Protein AF-A0AAP2XWW6-F1 (afdb_monomer)

Organism: Clostridium innocuum (NCBI:txid1522)

Foldseek 3Di:
DAAEAAQEQDLVRLVVCLPPPHQYAHPLCVLLCCCPPVVDDLVRVVVVLVVVVVVVPPDQWDWAAEQVRPDTDTGGSVVSSVCSNVVQWDQDSSNGIYGD

Sequence (100 aa):
MELYIFCSDDRKARSVMSNQSIDCVSALASFYLAKNYLHMSKEYAQVFFDSWMALHRNQKCFQIYSESGYQLERVPGQDIFDMLYENKLDLQKDGFFKRK

Radius of gyration: 13.01 Å; Cα contacts (8 Å, |Δi|>4): 131; chains: 1; bounding box: 34×30×27 Å

pLDDT: mean 86.87, std 9.09, range [54.84, 97.25]

Structure (mmCIF, N/CA/C/O backbone):
data_AF-A0AAP2XWW6-F1
#
_entry.id   AF-A0AAP2XWW6-F1
#
loop_
_atom_site.group_PDB
_atom_site.id
_atom_site.type_symbol
_atom_site.label_atom_id
_atom_site.label_alt_id
_atom_site.label_comp_id
_atom_site.label_asym_id
_atom_site.label_entity_id
_atom_site.label_seq_id
_atom_site.pdbx_PDB_ins_code
_atom_site.Cartn_x
_atom_site.Cartn_y
_atom_site.Cartn_z
_atom_site.occupancy
_atom_site.B_iso_or_equiv
_atom_site.auth_seq_id
_atom_site.auth_comp_id
_atom_site.auth_asym_id
_atom_site.auth_at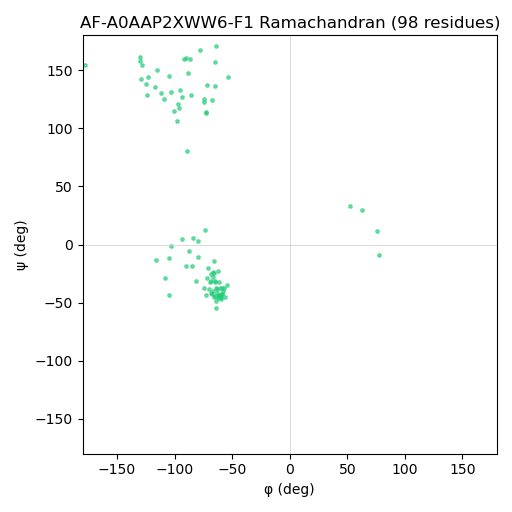om_id
_atom_site.pdbx_PDB_model_num
ATOM 1 N N . MET A 1 1 ? -8.586 -17.446 10.030 1.00 54.84 1 MET A N 1
ATOM 2 C CA . MET A 1 1 ? -7.707 -17.476 8.846 1.00 54.84 1 MET A CA 1
ATOM 3 C C . MET A 1 1 ? -8.348 -16.567 7.821 1.00 54.84 1 MET A C 1
ATOM 5 O O . MET A 1 1 ? -9.441 -16.884 7.373 1.00 54.84 1 MET A O 1
ATOM 9 N N . GLU A 1 2 ? -7.746 -15.413 7.557 1.00 69.81 2 GLU A N 1
ATOM 10 C CA . GLU A 1 2 ? -8.216 -14.489 6.518 1.00 69.81 2 GLU A CA 1
ATOM 11 C C . GLU A 1 2 ? -7.597 -14.924 5.183 1.00 69.81 2 GLU A C 1
ATOM 13 O O . GLU A 1 2 ? -6.397 -15.196 5.115 1.00 69.81 2 GLU A O 1
ATOM 18 N N . LEU A 1 3 ? -8.425 -15.085 4.148 1.00 73.06 3 LEU A N 1
ATOM 19 C CA . LEU A 1 3 ? -7.988 -15.450 2.801 1.00 73.06 3 LEU A CA 1
ATOM 20 C C . LEU A 1 3 ? -7.945 -14.182 1.950 1.00 73.06 3 LEU A C 1
ATOM 22 O O . LEU A 1 3 ? -8.991 -13.609 1.655 1.00 73.06 3 LEU A O 1
ATOM 26 N N . TYR A 1 4 ? -6.745 -13.797 1.522 1.00 77.69 4 TYR A N 1
ATOM 27 C CA . TYR A 1 4 ? -6.538 -12.691 0.592 1.00 77.69 4 TYR A CA 1
ATOM 28 C C . TYR A 1 4 ? -6.247 -13.226 -0.803 1.00 77.69 4 TYR A C 1
ATOM 30 O O . TYR A 1 4 ? -5.379 -14.085 -0.975 1.00 77.69 4 TYR A O 1
ATOM 38 N N . ILE A 1 5 ? -6.944 -12.699 -1.808 1.00 77.62 5 ILE A N 1
ATOM 39 C CA . ILE A 1 5 ? -6.684 -13.027 -3.211 1.00 77.62 5 ILE A CA 1
ATOM 40 C C . ILE A 1 5 ? -6.065 -11.814 -3.891 1.00 77.62 5 ILE A C 1
ATOM 42 O O . ILE A 1 5 ? -6.634 -10.723 -3.898 1.00 77.62 5 ILE A O 1
ATOM 46 N N . PHE A 1 6 ? -4.901 -12.009 -4.504 1.00 79.75 6 PHE A N 1
ATOM 47 C CA . PHE A 1 6 ? -4.387 -11.042 -5.461 1.00 79.75 6 PHE A CA 1
ATOM 48 C C . PHE A 1 6 ? -5.217 -11.134 -6.745 1.00 79.75 6 PHE A C 1
ATOM 50 O O . PHE A 1 6 ? -5.179 -12.160 -7.423 1.00 79.75 6 PHE A O 1
ATOM 57 N N . CYS A 1 7 ? -5.977 -10.087 -7.076 1.00 76.19 7 CYS A N 1
ATOM 58 C CA . CYS A 1 7 ? -6.834 -10.118 -8.269 1.00 76.19 7 CYS A CA 1
ATOM 59 C C . CYS A 1 7 ? -6.276 -9.293 -9.429 1.00 76.19 7 CYS A C 1
ATOM 61 O O . CYS A 1 7 ? -6.369 -9.709 -10.579 1.00 76.19 7 CYS A O 1
ATOM 63 N N . SER A 1 8 ? -5.768 -8.091 -9.152 1.00 76.19 8 SER A N 1
ATOM 64 C CA . SER A 1 8 ? -5.213 -7.176 -10.154 1.00 76.19 8 SER A CA 1
ATOM 65 C C . SER A 1 8 ? -4.681 -5.920 -9.474 1.00 76.19 8 SER A C 1
ATOM 67 O O . SER A 1 8 ? -5.217 -5.515 -8.443 1.00 76.19 8 SER A O 1
ATOM 69 N N . ASP A 1 9 ? -3.719 -5.233 -10.092 1.00 74.81 9 ASP A N 1
ATOM 70 C CA . ASP A 1 9 ? -3.371 -3.851 -9.738 1.00 74.81 9 ASP A CA 1
ATOM 71 C C . ASP A 1 9 ? -4.339 -2.811 -10.336 1.00 74.81 9 ASP A C 1
ATOM 73 O O . ASP A 1 9 ? -4.388 -1.672 -9.859 1.00 74.81 9 ASP A O 1
ATOM 77 N N . ASP A 1 10 ? -5.223 -3.211 -11.254 1.00 77.38 10 ASP A N 1
ATOM 78 C CA . ASP A 1 10 ? -6.290 -2.358 -11.780 1.00 77.38 10 ASP A CA 1
ATOM 79 C C . ASP A 1 10 ? -7.433 -2.162 -10.765 1.00 77.38 10 ASP A C 1
ATOM 81 O O . ASP A 1 10 ? -8.043 -3.112 -10.265 1.00 77.38 10 ASP A O 1
ATOM 85 N N . ARG A 1 11 ? -7.754 -0.894 -10.476 1.00 73.75 11 ARG A N 1
ATOM 86 C CA . ARG A 1 11 ? -8.814 -0.516 -9.529 1.00 73.75 11 ARG A CA 1
ATOM 87 C C . ARG A 1 11 ? -10.189 -1.005 -9.951 1.00 73.75 11 ARG A C 1
ATOM 89 O O . ARG A 1 11 ? -10.939 -1.463 -9.098 1.00 73.75 11 ARG A O 1
ATOM 96 N N . LYS A 1 12 ? -10.546 -0.853 -11.228 1.00 77.06 12 LYS A N 1
ATOM 97 C CA . LYS A 1 12 ? -11.880 -1.212 -11.721 1.00 77.06 12 LYS A CA 1
ATOM 98 C C . LYS A 1 12 ? -12.075 -2.720 -11.634 1.00 77.06 12 LYS A C 1
ATOM 100 O O . LYS A 1 12 ? -13.133 -3.164 -11.197 1.00 77.06 12 LYS A O 1
ATOM 105 N N . ALA A 1 13 ? -11.036 -3.488 -11.963 1.00 75.19 13 ALA A N 1
ATOM 106 C CA . ALA A 1 13 ? -11.035 -4.936 -11.797 1.00 75.19 13 ALA A CA 1
ATOM 107 C C . ALA A 1 13 ? -11.253 -5.333 -10.326 1.00 75.19 13 ALA A C 1
ATOM 109 O O . ALA A 1 13 ? -12.099 -6.179 -10.040 1.00 75.19 13 ALA A O 1
ATOM 110 N N . ARG A 1 14 ? -10.568 -4.674 -9.378 1.00 79.38 14 ARG A N 1
ATOM 111 C CA . ARG A 1 14 ? -10.757 -4.941 -7.940 1.00 79.38 14 ARG A CA 1
ATOM 112 C C . ARG A 1 14 ? -12.103 -4.469 -7.391 1.00 79.38 14 ARG A C 1
ATOM 114 O O . ARG A 1 14 ? -12.699 -5.179 -6.591 1.00 79.38 14 ARG A O 1
ATOM 121 N N . SER A 1 15 ? -12.624 -3.323 -7.831 1.00 73.38 15 SER A N 1
ATOM 122 C CA . SER A 1 15 ? -13.900 -2.788 -7.326 1.00 73.38 15 SER A CA 1
ATOM 123 C C . SER A 1 15 ? -15.106 -3.659 -7.676 1.00 73.38 15 SER A C 1
ATOM 125 O O . SER A 1 15 ? -16.114 -3.627 -6.983 1.00 73.38 15 SER A O 1
ATOM 127 N N . VAL A 1 16 ? -15.020 -4.461 -8.742 1.00 73.81 16 VAL A N 1
ATOM 128 C CA . VAL A 1 16 ? -16.056 -5.463 -9.045 1.00 73.81 16 VAL A CA 1
ATOM 129 C C . VAL A 1 16 ? -16.039 -6.590 -8.004 1.00 73.81 16 VAL A C 1
ATOM 131 O O . VAL A 1 16 ? -17.088 -7.127 -7.649 1.00 73.81 16 VAL A O 1
ATOM 134 N N . MET A 1 17 ? -14.857 -6.911 -7.474 1.00 71.94 17 MET A N 1
ATOM 135 C CA . MET A 1 17 ? -14.654 -7.967 -6.484 1.00 71.94 17 MET A CA 1
ATOM 136 C C . MET A 1 17 ? -14.898 -7.511 -5.042 1.00 71.94 17 MET A C 1
ATOM 138 O O . MET A 1 17 ? -15.159 -8.359 -4.200 1.00 71.94 17 MET A O 1
ATOM 142 N N . SER A 1 18 ? -14.890 -6.207 -4.738 1.00 67.25 18 SER A N 1
ATOM 143 C CA . SER A 1 18 ? -15.075 -5.702 -3.363 1.00 67.25 18 SER A CA 1
ATOM 144 C C . SER A 1 18 ? -16.461 -5.976 -2.762 1.00 67.25 18 SER A C 1
ATOM 146 O O . SER A 1 18 ? -16.645 -5.829 -1.559 1.00 67.25 18 SER A O 1
ATOM 148 N N . ASN A 1 19 ? -17.442 -6.360 -3.587 1.00 68.69 19 ASN A N 1
ATOM 149 C CA . ASN A 1 19 ? -18.767 -6.800 -3.133 1.00 68.69 19 ASN A CA 1
ATOM 150 C C . ASN A 1 19 ? -18.833 -8.307 -2.827 1.00 68.69 19 ASN A C 1
ATOM 152 O O . ASN A 1 19 ? -19.871 -8.794 -2.383 1.00 68.69 19 ASN A O 1
ATOM 156 N N . GLN A 1 20 ? -17.763 -9.055 -3.104 1.00 71.38 20 GLN A N 1
ATOM 157 C CA . GLN A 1 20 ? -17.671 -10.481 -2.806 1.00 71.38 20 GLN A CA 1
ATOM 158 C C . GLN A 1 20 ? -17.172 -10.690 -1.373 1.00 71.38 20 GLN A C 1
ATOM 160 O O . GLN A 1 20 ? -16.542 -9.818 -0.782 1.00 71.38 20 GLN A O 1
ATOM 165 N N . SER A 1 21 ? -17.419 -11.870 -0.806 1.00 72.19 21 SER A N 1
ATOM 166 C CA . SER A 1 21 ? -17.019 -12.216 0.568 1.00 72.19 21 SER A CA 1
ATOM 167 C C . SER A 1 21 ? -15.515 -12.475 0.746 1.00 72.19 21 SER A C 1
ATOM 169 O O . SER A 1 21 ? -15.120 -13.062 1.751 1.00 72.19 21 SER A O 1
ATOM 171 N N . ILE A 1 22 ? -14.689 -12.135 -0.245 1.00 72.88 22 ILE A N 1
ATOM 172 C CA . ILE A 1 22 ? -13.252 -12.414 -0.266 1.00 72.88 22 ILE A CA 1
ATOM 173 C C . ILE A 1 22 ? -12.508 -11.097 -0.453 1.00 72.88 22 ILE A C 1
ATOM 175 O O . ILE A 1 22 ? -12.775 -10.364 -1.407 1.00 72.88 22 ILE A O 1
ATOM 179 N N . ASP A 1 23 ? -11.538 -10.839 0.421 1.00 75.31 23 ASP A N 1
ATOM 180 C CA . ASP A 1 23 ? -10.727 -9.631 0.356 1.00 75.31 23 ASP A CA 1
ATOM 181 C C . ASP A 1 23 ? -9.746 -9.703 -0.819 1.00 75.31 23 ASP A C 1
ATOM 183 O O . ASP A 1 23 ? -8.824 -10.526 -0.880 1.00 75.31 23 ASP A O 1
ATOM 187 N N . CYS A 1 24 ? -9.971 -8.816 -1.782 1.00 78.50 24 CYS A N 1
ATOM 188 C CA . CYS A 1 24 ? -9.195 -8.713 -3.004 1.00 78.50 24 CYS A CA 1
ATOM 189 C C . CYS A 1 24 ? -8.128 -7.618 -2.868 1.00 78.50 24 CYS A C 1
ATOM 191 O O . CYS A 1 24 ? -8.448 -6.448 -2.650 1.00 78.50 24 CYS A O 1
ATOM 193 N N . VAL A 1 25 ? -6.853 -7.977 -3.023 1.00 81.62 25 VAL A N 1
ATOM 194 C CA . VAL A 1 25 ? -5.718 -7.081 -2.748 1.00 81.62 25 VAL A CA 1
ATOM 195 C C . VAL A 1 25 ? -4.912 -6.742 -4.002 1.00 81.62 25 VAL A C 1
ATOM 197 O O . VAL A 1 25 ? -4.841 -7.518 -4.957 1.00 81.62 25 VAL A O 1
ATOM 200 N N . SER A 1 26 ? -4.313 -5.550 -3.998 1.00 86.12 26 SER A N 1
ATOM 201 C CA . SER A 1 26 ? -3.293 -5.136 -4.970 1.00 86.12 26 SER A CA 1
ATOM 202 C C . SER A 1 26 ? -1.926 -5.743 -4.633 1.00 86.12 26 SER A C 1
ATOM 204 O O . SER A 1 26 ? -1.707 -6.241 -3.526 1.00 86.12 26 SER A O 1
ATOM 206 N N . ALA A 1 27 ? -0.968 -5.661 -5.558 1.00 86.94 27 ALA A N 1
ATOM 207 C CA . ALA A 1 27 ? 0.403 -6.098 -5.317 1.00 86.94 27 ALA A CA 1
ATOM 208 C C . ALA A 1 27 ? 1.034 -5.240 -4.218 1.00 86.94 27 ALA A C 1
ATOM 210 O O . ALA A 1 27 ? 1.706 -5.759 -3.333 1.00 86.94 27 ALA A O 1
ATOM 211 N N . LEU A 1 28 ? 0.729 -3.941 -4.197 1.00 88.44 28 LEU A N 1
ATOM 212 C CA . LEU A 1 28 ? 1.186 -3.036 -3.145 1.00 88.44 28 LEU A CA 1
ATOM 213 C C . LEU A 1 28 ? 0.619 -3.426 -1.767 1.00 88.44 28 LEU A C 1
ATOM 215 O O . LEU A 1 28 ? 1.331 -3.397 -0.766 1.00 88.44 28 LEU A O 1
ATOM 219 N N . ALA A 1 29 ? -0.642 -3.864 -1.714 1.00 89.38 29 ALA A N 1
ATOM 220 C CA . ALA A 1 29 ? -1.266 -4.371 -0.494 1.00 89.38 29 ALA A CA 1
ATOM 221 C C . ALA A 1 29 ? -0.647 -5.688 0.010 1.00 89.38 29 ALA A C 1
ATOM 223 O O . ALA A 1 29 ? -0.675 -5.941 1.213 1.00 89.38 29 ALA A O 1
ATOM 224 N N . SER A 1 30 ? -0.003 -6.487 -0.849 1.00 89.94 30 SER A N 1
ATOM 225 C CA . SER A 1 30 ? 0.719 -7.686 -0.396 1.00 89.94 30 SER A CA 1
ATOM 226 C C . SER A 1 30 ? 1.862 -7.360 0.576 1.00 89.94 30 SER A C 1
ATOM 228 O O . SER A 1 30 ? 2.075 -8.107 1.529 1.00 89.94 30 SER A O 1
ATOM 230 N N . PHE A 1 31 ? 2.521 -6.203 0.433 1.00 92.62 31 PHE A N 1
ATOM 231 C CA . PHE A 1 31 ? 3.551 -5.751 1.376 1.00 92.62 31 PHE A CA 1
ATOM 232 C C . PHE A 1 31 ? 2.964 -5.384 2.743 1.00 92.62 31 PHE A C 1
ATOM 234 O O . PHE A 1 31 ? 3.600 -5.601 3.773 1.00 92.62 31 PHE A O 1
ATOM 241 N N . TYR A 1 32 ? 1.719 -4.898 2.779 1.00 92.25 32 TYR A N 1
ATOM 242 C CA . TYR A 1 32 ? 1.012 -4.632 4.033 1.00 92.25 32 TYR A CA 1
ATOM 243 C C . TYR A 1 32 ? 0.695 -5.945 4.740 1.00 92.25 32 TYR A C 1
ATOM 245 O O . TYR A 1 32 ? 0.894 -6.060 5.950 1.00 92.25 32 TYR A O 1
ATOM 253 N N . LEU A 1 33 ? 0.259 -6.956 3.986 1.00 90.31 33 LEU A N 1
ATOM 254 C CA . LEU A 1 33 ? 0.001 -8.282 4.535 1.00 90.31 33 LEU A CA 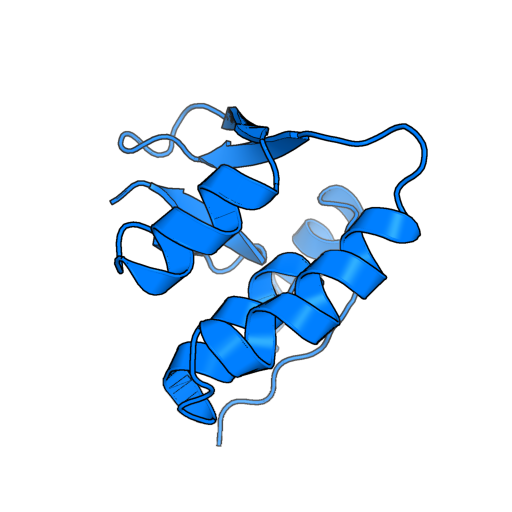1
ATOM 255 C C . LEU A 1 33 ? 1.293 -8.944 5.034 1.00 90.31 33 LEU A C 1
ATOM 257 O O . LEU A 1 33 ? 1.334 -9.454 6.152 1.00 90.31 33 LEU A O 1
ATOM 261 N N . ALA A 1 34 ? 2.372 -8.871 4.251 1.00 91.69 34 ALA A N 1
ATOM 262 C CA . ALA A 1 34 ? 3.679 -9.397 4.634 1.00 91.69 34 ALA A CA 1
ATOM 263 C C . ALA A 1 34 ? 4.200 -8.750 5.926 1.00 91.69 34 ALA A C 1
ATOM 265 O O . ALA A 1 34 ? 4.678 -9.448 6.821 1.00 91.69 34 ALA A O 1
ATOM 266 N N . LYS A 1 35 ? 4.047 -7.431 6.075 1.00 94.31 35 LYS A N 1
ATOM 267 C CA . LYS A 1 35 ? 4.396 -6.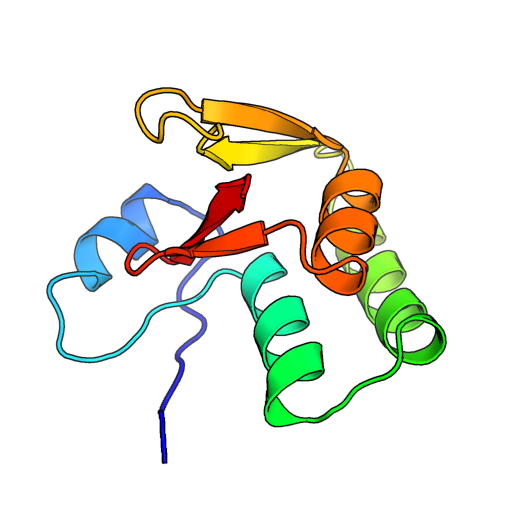734 7.314 1.00 94.31 35 LYS A CA 1
ATOM 268 C C . LYS A 1 35 ? 3.533 -7.190 8.497 1.00 94.31 35 LYS A C 1
ATOM 270 O O . LYS A 1 35 ? 4.076 -7.542 9.539 1.00 94.31 35 LYS A O 1
ATOM 275 N N . ASN A 1 36 ? 2.207 -7.132 8.375 1.00 91.31 36 ASN A N 1
ATOM 276 C CA . ASN A 1 36 ? 1.317 -7.269 9.535 1.00 91.31 36 ASN A CA 1
ATOM 277 C C . ASN A 1 36 ? 1.070 -8.722 9.954 1.00 91.31 36 ASN A C 1
ATOM 279 O O . ASN A 1 36 ? 0.900 -8.979 11.142 1.00 91.31 36 ASN A O 1
ATOM 283 N N . TYR A 1 37 ? 1.078 -9.661 9.005 1.00 89.62 37 TYR A N 1
ATOM 284 C CA . TYR A 1 37 ? 0.743 -11.066 9.263 1.00 89.62 37 TYR A CA 1
ATOM 285 C C . TYR A 1 37 ? 1.950 -12.000 9.199 1.00 89.62 37 TYR A C 1
ATOM 287 O O . TYR A 1 37 ? 1.952 -13.030 9.867 1.00 89.62 37 TYR A O 1
ATOM 295 N N . LEU A 1 38 ? 2.970 -11.663 8.403 1.00 90.56 38 LEU A N 1
ATOM 296 C CA . LEU A 1 38 ? 4.207 -12.451 8.317 1.00 90.56 38 LEU A CA 1
ATOM 297 C C . LEU A 1 38 ? 5.365 -11.812 9.092 1.00 90.56 38 LEU A C 1
ATOM 299 O O . LEU A 1 38 ? 6.454 -12.377 9.123 1.00 90.56 38 LEU A O 1
ATOM 303 N N . HIS A 1 39 ? 5.142 -10.642 9.704 1.00 93.38 39 HIS A N 1
ATOM 304 C CA . HIS A 1 39 ? 6.147 -9.882 10.454 1.00 93.38 39 HIS A CA 1
ATOM 305 C C . HIS A 1 39 ? 7.435 -9.631 9.657 1.00 93.38 39 HIS A C 1
ATOM 307 O O . HIS A 1 39 ? 8.535 -9.587 10.208 1.00 93.38 39 HIS A O 1
ATOM 313 N N . MET A 1 40 ? 7.296 -9.467 8.338 1.00 96.62 40 MET A N 1
ATOM 314 C CA . MET A 1 40 ? 8.421 -9.253 7.439 1.00 96.62 40 MET A CA 1
ATOM 315 C C . MET A 1 40 ? 9.075 -7.895 7.712 1.00 96.62 40 MET A C 1
ATOM 317 O O . MET A 1 40 ? 8.400 -6.863 7.646 1.00 96.62 40 MET A O 1
ATOM 321 N N . SER A 1 41 ? 10.384 -7.885 7.983 1.00 97.12 41 SER A N 1
ATOM 322 C CA . SER A 1 41 ? 11.124 -6.643 8.230 1.00 97.12 41 SER A CA 1
ATOM 323 C C . SER A 1 41 ? 11.175 -5.753 6.989 1.00 97.12 41 SER A C 1
ATOM 325 O O . SER A 1 41 ? 11.041 -6.227 5.856 1.00 97.12 41 SER A O 1
ATOM 327 N N . LYS A 1 42 ? 11.388 -4.451 7.206 1.00 96.94 42 LYS A N 1
ATOM 328 C CA . LYS A 1 42 ? 11.477 -3.467 6.123 1.00 96.94 42 LYS A CA 1
ATOM 329 C C . LYS A 1 42 ? 12.624 -3.802 5.176 1.00 96.94 42 LYS A C 1
ATOM 331 O O . LYS A 1 42 ? 12.443 -3.798 3.964 1.00 96.94 42 LYS A O 1
ATOM 336 N N . GLU A 1 43 ? 13.780 -4.141 5.736 1.00 97.06 43 GLU A N 1
ATOM 337 C CA . GLU A 1 43 ? 15.014 -4.414 4.999 1.00 97.06 43 GLU A CA 1
ATOM 338 C C . GLU A 1 43 ? 14.850 -5.631 4.089 1.00 97.06 43 GLU A C 1
ATOM 340 O O . GLU A 1 43 ? 15.280 -5.610 2.938 1.00 97.06 43 GLU A O 1
ATOM 345 N N . TYR A 1 44 ? 14.186 -6.679 4.583 1.00 97.00 44 TYR A N 1
ATOM 346 C CA . TYR A 1 44 ? 13.942 -7.880 3.796 1.00 97.00 44 TYR A CA 1
ATOM 347 C C . TYR A 1 44 ? 12.884 -7.638 2.712 1.00 97.00 44 TYR A C 1
ATOM 349 O O . TYR A 1 44 ? 1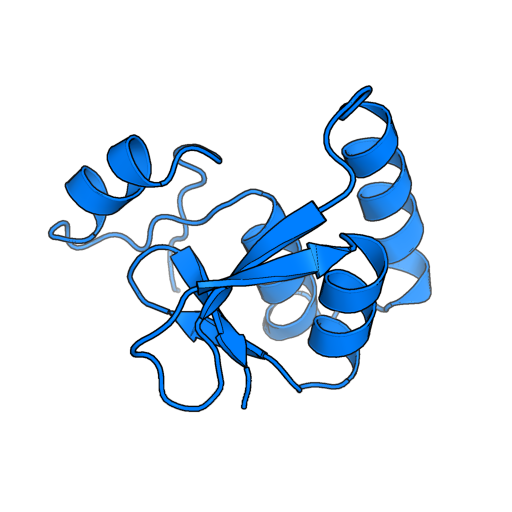3.078 -8.022 1.560 1.00 97.00 44 TYR A O 1
ATOM 357 N N . ALA A 1 45 ? 11.793 -6.946 3.050 1.00 96.50 45 ALA A N 1
ATOM 358 C CA . ALA A 1 45 ? 10.738 -6.614 2.097 1.00 96.50 45 ALA A CA 1
ATOM 359 C C . ALA A 1 45 ? 11.204 -5.665 0.980 1.00 96.50 45 ALA A C 1
ATOM 361 O O . ALA A 1 45 ? 10.725 -5.789 -0.148 1.00 96.50 45 ALA A O 1
ATOM 362 N N . GLN A 1 46 ? 12.154 -4.764 1.262 1.00 97.06 46 GLN A N 1
ATOM 363 C CA . GLN A 1 46 ? 12.692 -3.807 0.289 1.00 97.06 46 GLN A CA 1
ATOM 364 C C . GLN A 1 46 ? 13.276 -4.521 -0.939 1.00 97.06 46 GLN A C 1
ATOM 366 O O . GLN A 1 46 ? 13.044 -4.081 -2.058 1.00 97.06 4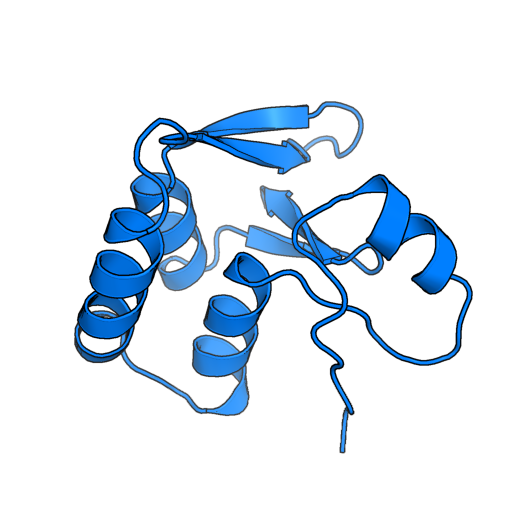6 GLN A O 1
ATOM 371 N N . VAL A 1 47 ? 13.933 -5.674 -0.764 1.00 96.44 47 VAL A N 1
ATOM 372 C CA . VAL A 1 47 ? 14.492 -6.462 -1.882 1.00 96.44 47 VAL A CA 1
ATOM 373 C C . VAL A 1 47 ? 13.403 -6.882 -2.881 1.00 96.44 47 VAL A C 1
ATOM 375 O O . VAL A 1 47 ? 13.582 -6.796 -4.101 1.00 96.44 47 VAL A O 1
ATOM 378 N N . PHE A 1 48 ? 12.246 -7.311 -2.374 1.00 95.00 48 PHE A N 1
ATOM 379 C CA . PHE A 1 48 ? 11.101 -7.689 -3.205 1.00 95.00 48 PHE A CA 1
ATOM 380 C C . PHE A 1 48 ? 10.396 -6.465 -3.784 1.00 95.00 48 PHE A C 1
ATOM 382 O O . PHE A 1 48 ? 9.974 -6.491 -4.941 1.00 95.00 48 PHE A O 1
ATOM 389 N N . PHE A 1 49 ? 10.298 -5.389 -3.003 1.00 94.81 49 PHE A N 1
ATOM 390 C CA . PHE A 1 49 ? 9.707 -4.134 -3.443 1.00 94.81 49 PHE A CA 1
ATOM 391 C C . PHE A 1 49 ? 10.491 -3.513 -4.603 1.00 94.81 49 PHE A C 1
ATOM 393 O O . PHE A 1 49 ? 9.896 -3.171 -5.622 1.00 94.81 49 PHE A O 1
ATOM 400 N N . ASP A 1 50 ? 11.818 -3.462 -4.506 1.00 94.50 50 ASP A N 1
ATOM 401 C CA . ASP A 1 50 ? 12.702 -2.960 -5.560 1.00 94.50 50 ASP A CA 1
ATOM 402 C C . ASP A 1 50 ? 12.570 -3.791 -6.836 1.00 94.50 50 ASP A C 1
ATOM 404 O O . ASP A 1 50 ? 12.433 -3.245 -7.935 1.00 94.50 50 ASP A O 1
ATOM 408 N N . SER A 1 51 ? 12.532 -5.118 -6.689 1.00 93.56 51 SER A N 1
ATOM 409 C CA . SER A 1 51 ? 12.317 -6.043 -7.805 1.00 93.56 51 SER A CA 1
ATOM 410 C C . SER A 1 51 ? 10.966 -5.800 -8.485 1.00 93.56 51 SER A C 1
ATOM 412 O O . SER A 1 51 ? 10.886 -5.740 -9.712 1.00 93.56 51 SER A O 1
ATOM 414 N N . TRP A 1 52 ? 9.903 -5.595 -7.704 1.00 91.56 52 TRP A N 1
ATOM 415 C CA . TRP A 1 52 ? 8.569 -5.280 -8.213 1.00 91.56 52 TRP A CA 1
ATOM 416 C C . TRP A 1 52 ? 8.513 -3.896 -8.885 1.00 91.56 52 TRP A C 1
ATOM 418 O O . TRP A 1 52 ? 7.969 -3.758 -9.984 1.00 91.56 52 TRP A O 1
ATOM 428 N N . MET A 1 53 ? 9.143 -2.876 -8.301 1.00 91.50 53 MET A N 1
ATOM 429 C CA . MET A 1 53 ? 9.245 -1.533 -8.884 1.00 91.50 53 MET A CA 1
ATOM 430 C C . MET A 1 53 ? 10.066 -1.513 -10.179 1.00 91.50 53 MET A C 1
ATOM 432 O O . MET A 1 53 ? 9.771 -0.719 -11.075 1.00 91.50 53 MET A O 1
ATOM 436 N N . ALA A 1 54 ? 11.060 -2.393 -10.326 1.00 91.69 54 ALA A N 1
ATOM 437 C CA . ALA A 1 54 ? 11.843 -2.529 -11.555 1.00 91.69 54 ALA A CA 1
ATOM 438 C C . ALA A 1 54 ? 11.010 -3.054 -12.741 1.00 91.69 54 ALA A C 1
ATOM 440 O O . ALA A 1 54 ? 11.288 -2.702 -13.891 1.00 91.69 54 ALA A O 1
ATOM 441 N N . LEU A 1 55 ? 9.950 -3.831 -12.479 1.00 89.25 55 LEU A N 1
ATOM 442 C CA . LEU A 1 55 ? 8.991 -4.255 -13.511 1.00 89.25 55 LEU A CA 1
ATOM 443 C C . LEU A 1 55 ? 8.163 -3.070 -14.041 1.00 89.25 55 LEU A C 1
ATOM 445 O O . LEU A 1 55 ? 7.734 -3.066 -15.197 1.00 89.25 55 LEU A O 1
ATOM 449 N N . HIS A 1 56 ? 7.999 -2.022 -13.232 1.00 85.69 56 HIS A N 1
ATOM 450 C CA . HIS A 1 56 ? 7.259 -0.812 -13.574 1.00 85.69 56 HIS A CA 1
ATOM 451 C C . HIS A 1 56 ? 8.180 0.218 -14.244 1.00 85.69 56 HIS A C 1
ATOM 453 O O . HIS A 1 56 ? 8.653 1.178 -13.629 1.00 85.69 56 HIS A O 1
ATOM 459 N N . ARG A 1 57 ? 8.427 0.041 -15.550 1.00 75.44 57 ARG A N 1
ATOM 460 C CA . ARG A 1 57 ? 9.351 0.905 -16.316 1.00 75.44 57 ARG A CA 1
ATOM 461 C C . ARG A 1 57 ? 8.969 2.391 -16.283 1.00 75.44 57 ARG A C 1
ATOM 463 O O . ARG A 1 57 ? 9.844 3.232 -16.110 1.00 75.44 57 ARG A O 1
ATOM 470 N N . ASN A 1 58 ? 7.673 2.705 -16.372 1.00 82.75 58 ASN A N 1
ATOM 471 C CA . ASN A 1 58 ? 7.181 4.088 -16.494 1.00 82.75 58 ASN A CA 1
ATOM 472 C C . ASN A 1 58 ? 6.317 4.557 -15.312 1.00 82.75 58 ASN A C 1
ATOM 474 O O . ASN A 1 58 ? 6.057 5.752 -15.172 1.00 82.75 58 ASN A O 1
ATOM 478 N N . GLN A 1 59 ? 5.864 3.642 -14.454 1.00 84.69 59 GLN A N 1
ATOM 479 C CA . GLN A 1 59 ? 5.010 3.977 -13.321 1.00 84.69 59 GLN A CA 1
ATOM 480 C C . GLN A 1 59 ? 5.855 4.106 -12.056 1.00 84.69 59 GLN A C 1
ATOM 482 O O . GLN A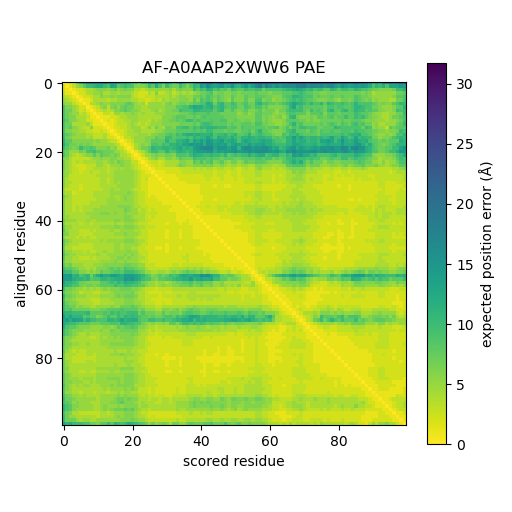 1 59 ? 6.326 3.122 -11.498 1.00 84.69 59 GLN A O 1
ATOM 487 N N . LYS A 1 60 ? 6.059 5.349 -11.614 1.00 88.06 60 LYS A N 1
ATOM 488 C CA . LYS A 1 60 ? 6.802 5.668 -10.382 1.00 88.06 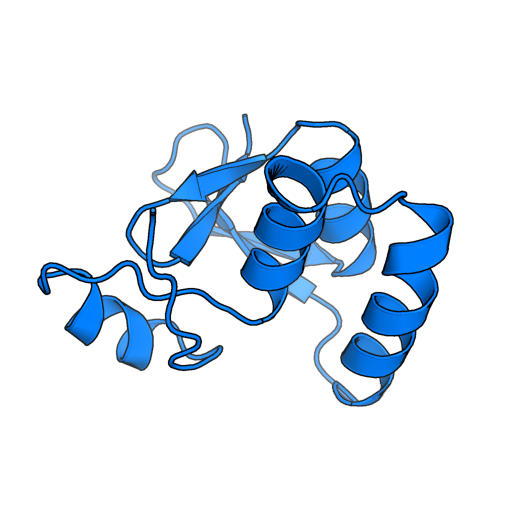60 LYS A CA 1
ATOM 489 C C . LYS A 1 60 ? 5.908 6.096 -9.226 1.00 88.06 60 LYS A C 1
ATOM 491 O O . LYS A 1 60 ? 6.373 6.169 -8.094 1.00 88.06 60 LYS A O 1
ATOM 496 N N . CYS A 1 61 ? 4.638 6.367 -9.509 1.00 92.31 61 CYS A N 1
ATOM 497 C CA . CYS A 1 61 ? 3.669 6.797 -8.517 1.00 92.31 61 CYS A CA 1
ATOM 498 C C . CYS A 1 61 ? 2.417 5.928 -8.572 1.00 92.31 61 CYS A C 1
ATOM 500 O O . CYS A 1 61 ? 2.052 5.419 -9.633 1.00 92.31 61 CYS A O 1
ATOM 502 N N . PHE A 1 62 ? 1.727 5.852 -7.444 1.00 90.25 62 PHE A N 1
ATOM 503 C CA . PHE A 1 62 ? 0.476 5.129 -7.271 1.00 90.25 62 PHE A CA 1
ATOM 504 C C . PHE A 1 62 ? -0.549 6.046 -6.615 1.00 90.25 62 PHE A C 1
ATOM 506 O O . PHE A 1 62 ? -0.200 7.081 -6.049 1.00 90.25 62 PHE A O 1
ATOM 513 N N . GLN A 1 63 ? -1.822 5.689 -6.741 1.00 90.81 63 GLN A N 1
ATOM 514 C CA . GLN A 1 63 ? -2.907 6.443 -6.131 1.00 90.81 63 GLN A CA 1
ATOM 515 C C . GLN A 1 63 ? -3.276 5.833 -4.781 1.00 90.81 63 GLN A C 1
ATOM 517 O O . GLN A 1 63 ? -3.470 4.621 -4.697 1.00 90.81 63 GLN A O 1
ATOM 522 N N . ILE A 1 64 ? -3.412 6.669 -3.757 1.00 91.88 64 ILE A N 1
ATOM 523 C CA . ILE A 1 64 ? -3.961 6.298 -2.446 1.00 91.88 64 ILE A CA 1
ATOM 524 C C . ILE A 1 64 ? -5.035 7.312 -2.047 1.00 91.88 64 ILE A C 1
ATOM 526 O O . ILE A 1 64 ? -5.052 8.428 -2.565 1.00 91.88 64 ILE A O 1
ATOM 530 N N . TYR A 1 65 ? -5.950 6.940 -1.157 1.00 92.12 65 TYR A N 1
ATOM 531 C CA . TYR A 1 65 ? -6.890 7.894 -0.578 1.00 92.12 65 TYR A CA 1
ATOM 532 C C . TYR A 1 65 ? -6.164 8.818 0.404 1.00 92.12 65 TYR A C 1
ATOM 534 O O . TYR A 1 65 ? -5.369 8.358 1.227 1.00 92.12 65 TYR A O 1
ATOM 542 N N . SER A 1 66 ? -6.474 10.111 0.344 1.00 92.19 66 SER A N 1
ATOM 543 C CA . SER A 1 66 ? -6.041 11.078 1.351 1.00 92.19 66 SER A CA 1
ATOM 544 C C . SER A 1 66 ? -6.658 10.770 2.723 1.00 92.19 66 SER A C 1
ATOM 546 O O . SER A 1 66 ? -7.582 9.959 2.841 1.00 92.19 66 SER A O 1
ATOM 548 N N . GLU A 1 67 ? -6.198 11.461 3.766 1.00 90.12 67 GLU A N 1
ATOM 549 C CA . GLU A 1 67 ? -6.720 11.325 5.139 1.00 90.12 67 GLU A CA 1
ATOM 550 C C . GLU A 1 67 ? -8.240 11.543 5.218 1.00 90.12 67 GLU A C 1
ATOM 552 O O . GLU A 1 67 ? -8.954 10.847 5.949 1.00 90.12 67 GLU A O 1
ATOM 557 N N . SER A 1 68 ? -8.779 12.447 4.391 1.00 86.38 68 SER A N 1
ATOM 558 C CA . SER A 1 68 ? -10.222 12.694 4.325 1.00 86.38 68 SER A CA 1
ATOM 559 C C . SER A 1 68 ? -11.001 11.545 3.673 1.00 86.38 68 SER A C 1
ATOM 561 O O . SER A 1 68 ? -12.201 11.422 3.896 1.00 86.38 68 SER A O 1
ATOM 563 N N . GLY A 1 69 ? -10.343 10.684 2.888 1.00 81.25 69 GLY A N 1
ATOM 564 C CA . GLY A 1 69 ? -10.948 9.549 2.184 1.00 81.25 69 GLY A CA 1
ATOM 565 C C . GLY A 1 69 ? -11.718 9.914 0.910 1.00 81.25 69 GLY A C 1
ATOM 566 O O . GLY A 1 69 ? -12.096 9.024 0.155 1.00 81.25 69 GLY A O 1
ATOM 567 N N . TYR A 1 70 ? -11.931 11.205 0.637 1.00 79.56 70 TYR A N 1
ATOM 568 C CA . TYR A 1 70 ? -12.719 11.666 -0.514 1.00 79.56 70 TYR A CA 1
ATOM 569 C C . TYR A 1 70 ? -11.886 11.898 -1.779 1.00 79.56 70 TYR A C 1
ATOM 571 O O . TYR A 1 70 ? -12.440 11.975 -2.875 1.00 79.56 70 TYR A O 1
ATOM 579 N N . GLN A 1 71 ? -10.565 12.038 -1.645 1.00 88.88 71 GLN A N 1
ATOM 580 C CA . GLN A 1 71 ? -9.670 12.384 -2.748 1.00 88.88 71 GLN A CA 1
ATOM 581 C C . GLN A 1 71 ? -8.583 11.330 -2.917 1.00 88.88 71 GLN A C 1
ATOM 583 O O . GLN A 1 71 ? -8.092 10.769 -1.940 1.00 88.88 71 GLN A O 1
ATOM 588 N N . LEU A 1 72 ? -8.204 11.082 -4.171 1.00 90.50 72 LEU A N 1
ATOM 589 C CA . LEU A 1 72 ? -7.039 10.269 -4.497 1.00 90.50 72 LEU A CA 1
ATOM 590 C C . LEU A 1 72 ? -5.824 11.173 -4.680 1.00 90.50 72 LEU A C 1
ATOM 592 O O . LEU A 1 72 ? -5.847 12.090 -5.501 1.00 90.50 72 LEU A O 1
ATOM 596 N N . GLU A 1 73 ? -4.755 10.869 -3.958 1.00 93.38 73 GLU A N 1
ATOM 597 C CA . GLU A 1 73 ? -3.453 11.504 -4.103 1.00 93.38 73 GLU A CA 1
ATOM 598 C C . GLU A 1 73 ? -2.478 10.574 -4.821 1.00 93.38 73 GLU A C 1
ATOM 600 O O . GLU A 1 73 ? -2.528 9.351 -4.682 1.00 93.38 73 GLU A O 1
ATOM 605 N N . ARG A 1 74 ? -1.595 11.163 -5.630 1.00 93.81 74 ARG A N 1
ATOM 606 C CA . ARG A 1 74 ? -0.560 10.438 -6.362 1.00 93.81 74 ARG A CA 1
ATOM 607 C C . ARG A 1 74 ? 0.737 10.506 -5.565 1.00 93.81 74 ARG A C 1
ATOM 609 O O . ARG A 1 74 ? 1.291 11.586 -5.396 1.00 93.81 74 ARG A O 1
ATOM 616 N N . VAL A 1 75 ? 1.231 9.352 -5.135 1.00 94.56 75 VAL A N 1
ATOM 617 C CA . VAL A 1 75 ? 2.376 9.239 -4.226 1.00 94.56 75 VAL A CA 1
ATOM 618 C C . VAL A 1 75 ? 3.449 8.340 -4.847 1.00 94.56 75 VAL A C 1
ATOM 620 O O . VAL A 1 75 ? 3.095 7.328 -5.463 1.00 94.56 75 VAL A O 1
ATOM 623 N N . PRO A 1 76 ? 4.746 8.686 -4.756 1.00 95.25 76 PRO A N 1
ATOM 624 C CA . PRO A 1 76 ? 5.831 7.803 -5.173 1.00 95.25 76 PRO A CA 1
ATOM 625 C C . PRO A 1 76 ? 5.746 6.420 -4.518 1.00 95.25 76 PRO A C 1
ATOM 627 O O . PRO A 1 76 ? 5.363 6.292 -3.359 1.00 95.25 76 PRO A O 1
ATOM 630 N N . GLY A 1 77 ? 6.116 5.373 -5.260 1.00 93.81 77 GLY A N 1
ATOM 631 C CA . GLY A 1 77 ? 6.073 4.001 -4.744 1.00 93.81 77 GLY A CA 1
ATOM 632 C C . GLY A 1 77 ? 6.888 3.820 -3.465 1.00 93.81 77 GLY A C 1
ATOM 633 O O . GLY A 1 77 ? 6.385 3.240 -2.507 1.00 93.81 77 GLY A O 1
ATOM 634 N N . GLN A 1 78 ? 8.112 4.357 -3.442 1.00 95.44 78 GLN A N 1
ATOM 635 C CA . GLN A 1 78 ? 8.989 4.263 -2.274 1.00 95.44 78 GLN A CA 1
ATOM 636 C C . GLN A 1 78 ? 8.372 4.944 -1.046 1.00 95.44 78 GLN A C 1
ATOM 638 O O . GLN A 1 78 ? 8.322 4.336 0.015 1.00 95.44 78 GLN A O 1
ATOM 643 N N . ASP A 1 79 ? 7.797 6.137 -1.207 1.00 96.62 79 ASP A N 1
ATOM 644 C CA . ASP A 1 79 ? 7.117 6.837 -0.114 1.00 96.62 79 ASP A CA 1
ATOM 645 C C . ASP A 1 79 ? 5.935 6.020 0.433 1.00 96.62 79 ASP A C 1
ATOM 647 O O . ASP A 1 79 ? 5.707 5.994 1.640 1.00 96.62 79 ASP A O 1
ATOM 651 N N . ILE A 1 80 ? 5.184 5.312 -0.424 1.00 95.00 80 ILE A N 1
ATOM 652 C CA . ILE A 1 80 ? 4.115 4.409 0.035 1.00 95.00 80 ILE A CA 1
ATOM 653 C C . ILE A 1 80 ? 4.693 3.248 0.843 1.00 95.00 80 ILE A C 1
ATOM 655 O O . ILE A 1 80 ? 4.150 2.919 1.898 1.00 95.00 80 ILE A O 1
ATOM 659 N N . PHE A 1 81 ? 5.782 2.640 0.374 1.00 96.00 81 PHE A N 1
ATOM 660 C CA . PHE A 1 81 ? 6.462 1.564 1.090 1.00 96.00 81 PHE A CA 1
ATOM 661 C C . PHE A 1 81 ? 6.970 2.031 2.462 1.00 96.00 81 PHE A C 1
ATOM 663 O O . PHE A 1 81 ? 6.741 1.365 3.473 1.00 96.00 81 PHE A O 1
ATOM 670 N N . ASP A 1 82 ? 7.571 3.216 2.533 1.00 97.25 82 ASP A N 1
ATOM 671 C CA . ASP A 1 82 ? 8.036 3.800 3.789 1.00 97.25 82 ASP A CA 1
ATOM 672 C C . ASP A 1 82 ? 6.869 4.092 4.740 1.00 97.25 82 ASP A C 1
ATOM 674 O O . ASP A 1 82 ? 6.877 3.636 5.885 1.00 97.25 82 ASP A O 1
ATOM 678 N N . MET A 1 83 ? 5.809 4.744 4.252 1.00 96.31 83 MET A N 1
ATOM 679 C CA . MET A 1 83 ? 4.598 5.013 5.035 1.00 96.31 83 MET A CA 1
ATOM 680 C C . MET A 1 83 ? 3.930 3.731 5.547 1.00 96.31 83 MET A C 1
ATOM 682 O O . MET A 1 83 ? 3.437 3.695 6.678 1.00 96.31 83 MET A O 1
ATOM 686 N N . LEU A 1 84 ? 3.925 2.666 4.743 1.00 95.25 84 LEU A N 1
ATOM 687 C CA . LEU A 1 84 ? 3.422 1.352 5.133 1.00 95.25 84 LEU A CA 1
ATOM 688 C C . LEU A 1 84 ? 4.194 0.824 6.341 1.00 95.25 84 LEU A C 1
ATOM 690 O O . LEU A 1 84 ? 3.579 0.396 7.321 1.00 95.25 84 LEU A O 1
ATOM 694 N N . TYR A 1 85 ? 5.526 0.895 6.315 1.00 96.00 85 TYR A N 1
ATOM 695 C CA . TYR A 1 85 ? 6.375 0.445 7.418 1.00 96.00 85 TYR A CA 1
ATOM 696 C C . TYR A 1 85 ? 6.317 1.361 8.645 1.00 96.00 85 TYR A C 1
ATOM 698 O O . TYR A 1 85 ? 6.352 0.855 9.766 1.00 96.00 85 TYR A O 1
ATOM 706 N N . GLU A 1 86 ? 6.051 2.649 8.454 1.00 96.44 86 GLU A N 1
ATOM 707 C CA . GLU A 1 86 ? 5.823 3.638 9.516 1.00 96.44 86 GLU A CA 1
ATOM 708 C C . GLU A 1 86 ? 4.404 3.612 10.117 1.00 96.44 86 GLU A C 1
ATOM 710 O O . GLU A 1 86 ? 4.101 4.412 10.996 1.00 96.44 86 GLU A O 1
ATOM 715 N N . ASN A 1 87 ? 3.531 2.690 9.687 1.00 94.88 87 ASN A N 1
ATOM 716 C CA . ASN A 1 87 ? 2.129 2.588 10.129 1.00 94.88 87 ASN A CA 1
ATOM 717 C C . ASN A 1 87 ? 1.258 3.810 9.776 1.00 94.88 87 ASN A C 1
ATOM 719 O O . ASN A 1 87 ? 0.279 4.086 10.466 1.00 94.88 87 ASN A O 1
ATOM 723 N N . LYS A 1 88 ? 1.568 4.512 8.682 1.00 95.81 88 LYS A N 1
ATOM 724 C CA . LYS A 1 88 ? 0.838 5.704 8.212 1.00 95.81 88 LYS A CA 1
ATOM 725 C C . LYS A 1 88 ? -0.259 5.404 7.184 1.00 95.81 88 LYS A C 1
ATOM 727 O O . LYS A 1 88 ? -0.863 6.330 6.651 1.00 95.81 88 LYS A O 1
ATOM 732 N N . LEU A 1 89 ? -0.516 4.127 6.890 1.00 94.06 89 LEU A N 1
ATOM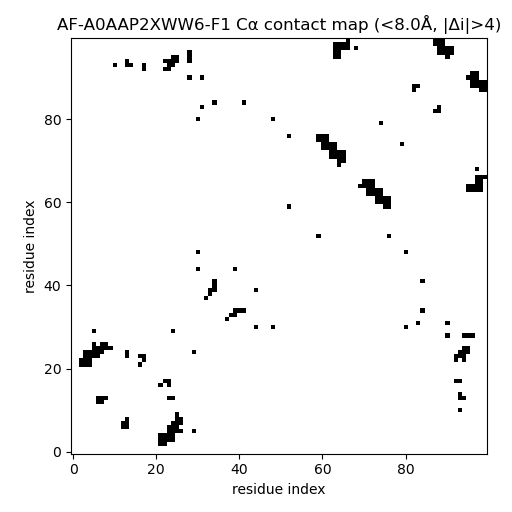 733 C CA . LEU A 1 89 ? -1.516 3.692 5.911 1.00 94.06 89 LEU A CA 1
ATOM 734 C C . LEU A 1 89 ? -2.465 2.643 6.494 1.00 94.06 89 LEU A C 1
ATOM 736 O O . LEU A 1 89 ? -2.033 1.745 7.220 1.00 94.06 89 LEU A O 1
ATOM 740 N N . ASP A 1 90 ? -3.736 2.733 6.114 1.00 91.94 90 ASP A N 1
ATOM 741 C CA . ASP A 1 90 ? -4.764 1.718 6.346 1.00 91.94 90 ASP A CA 1
ATOM 742 C C . ASP A 1 90 ? -5.189 1.072 5.026 1.00 91.94 90 ASP A C 1
ATOM 744 O O . ASP A 1 90 ? -5.534 1.768 4.064 1.00 91.94 90 ASP A O 1
ATOM 748 N N . LEU A 1 91 ? -5.208 -0.263 4.988 1.00 89.06 91 LEU A N 1
ATOM 749 C CA . LEU A 1 91 ? -5.746 -1.018 3.859 1.00 89.06 91 LEU A CA 1
ATOM 750 C C . LEU A 1 91 ? -7.278 -0.959 3.883 1.00 89.06 91 LEU A C 1
ATOM 752 O O . LEU A 1 91 ? -7.918 -1.328 4.865 1.00 89.06 91 LEU A O 1
ATOM 756 N N . GLN A 1 92 ? -7.862 -0.477 2.794 1.00 85.88 92 GLN A N 1
ATOM 757 C CA . GLN A 1 92 ? -9.302 -0.385 2.602 1.00 85.88 92 GLN A CA 1
ATOM 758 C C . GLN A 1 92 ? -9.846 -1.665 1.957 1.00 85.88 92 GLN A C 1
ATOM 760 O O . GLN A 1 92 ? -9.118 -2.412 1.301 1.00 85.88 92 GLN A O 1
ATOM 765 N N . LYS A 1 93 ? -11.158 -1.894 2.086 1.00 77.88 93 LYS A N 1
ATOM 766 C CA . LYS A 1 93 ? -11.844 -3.074 1.524 1.00 77.88 93 LYS A CA 1
ATOM 767 C C . LYS A 1 93 ? -11.782 -3.173 -0.005 1.00 77.88 93 LYS A C 1
ATOM 769 O O . LYS A 1 93 ? -11.928 -4.253 -0.558 1.00 77.88 93 LYS A O 1
ATOM 774 N N . ASP A 1 94 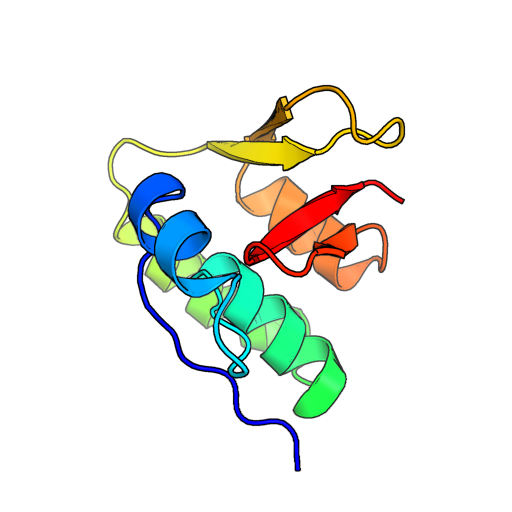? -11.568 -2.057 -0.699 1.00 75.62 94 ASP A N 1
ATOM 775 C CA . ASP A 1 94 ? -11.365 -2.023 -2.155 1.00 75.62 94 ASP A CA 1
ATOM 776 C C . ASP A 1 94 ? -9.902 -2.314 -2.569 1.00 75.62 94 ASP A C 1
ATOM 778 O O . ASP A 1 94 ? -9.530 -2.203 -3.745 1.00 75.62 94 ASP A O 1
ATOM 782 N N . GLY A 1 95 ? -9.052 -2.674 -1.601 1.00 77.31 95 GLY A N 1
ATOM 783 C CA . GLY A 1 95 ? -7.645 -3.007 -1.795 1.00 77.31 95 GLY A CA 1
ATOM 784 C C . GLY A 1 95 ? -6.738 -1.794 -2.024 1.00 77.31 95 GLY A C 1
ATOM 785 O O . GLY A 1 95 ? -5.591 -1.975 -2.450 1.00 77.31 95 GLY A O 1
ATOM 786 N N . PHE A 1 96 ? -7.237 -0.570 -1.802 1.00 84.38 96 PHE A N 1
ATOM 787 C CA . PHE A 1 96 ? -6.443 0.662 -1.796 1.00 84.38 96 PHE A CA 1
ATOM 788 C C . PHE A 1 96 ? -5.937 1.007 -0.402 1.00 84.38 96 PHE A C 1
ATOM 790 O O . PHE A 1 96 ? -6.494 0.591 0.609 1.00 84.38 96 PHE A O 1
ATOM 797 N N . PHE A 1 97 ? -4.898 1.832 -0.354 1.00 91.25 97 PHE A N 1
ATOM 798 C CA . PHE A 1 97 ? -4.481 2.457 0.890 1.00 91.25 97 PHE A CA 1
ATOM 799 C C . PHE A 1 97 ? -5.209 3.772 1.112 1.00 91.25 97 PHE A C 1
ATOM 801 O O . PHE A 1 97 ? -5.492 4.507 0.165 1.00 91.25 97 PHE A O 1
ATOM 808 N N . LYS A 1 98 ? -5.450 4.075 2.381 1.00 92.81 98 LYS A N 1
ATOM 809 C CA . LYS A 1 98 ? -5.824 5.393 2.871 1.00 92.81 98 LYS A CA 1
ATOM 810 C C . LYS A 1 98 ? -4.734 5.887 3.815 1.00 92.81 98 LYS A C 1
ATOM 812 O O . LYS A 1 98 ? -4.262 5.113 4.647 1.00 92.81 98 LYS A O 1
ATOM 817 N N . ARG A 1 99 ? -4.337 7.151 3.686 1.00 93.25 99 ARG A N 1
ATOM 818 C CA . ARG A 1 99 ? -3.468 7.808 4.667 1.00 93.25 99 ARG A CA 1
ATOM 819 C C . ARG A 1 99 ? -4.193 7.931 6.013 1.00 93.25 99 ARG A C 1
ATOM 821 O O . ARG A 1 99 ? -5.388 8.233 6.033 1.00 93.25 99 ARG A O 1
ATOM 828 N N . LYS A 1 100 ? -3.483 7.628 7.099 1.00 91.38 100 LYS A N 1
ATOM 829 C CA . LYS A 1 100 ? -3.978 7.804 8.469 1.00 91.38 100 LYS A CA 1
ATOM 830 C C . LYS A 1 100 ? -3.847 9.241 8.928 1.00 91.38 100 LYS A C 1
ATOM 832 O O . LYS A 1 100 ? -2.793 9.829 8.605 1.00 91.38 100 LYS A O 1
#

Nearest PDB structures (foldseek):
  6wq2-assembly1_B  TM=4.615E-01  e=8.834E-01  Sulfolobus islandicus filamentous virus
  2zdi-assembly1_A-2  TM=3.322E-01  e=1.703E+00  Pyrococcus horikoshii
  4czx-assembly1_B-2  TM=3.008E-01  e=2.696E+00  Neurospora crassa
  2zdi-assembly1_B-2  TM=3.327E-01  e=2.879E+00  Pyrococcus horikoshii
  1vzy-assembly1_A  TM=3.320E-01  e=5.926E+00  Bacillus subtilis subsp. subtilis str. 168

Secondary structure (DSSP, 8-state):
---EEE--S-HHHHHHHTTSSSEEE-HHHHHHHHHHHH---HHHHHHHHHHHHHH-SS--EEEEE-TTSSSEEEEEHHHHHHHHHTT-EEE-TTS-EEE-

Solvent-accessible surface area (backbone atoms only — not comparable to full-atom values): 5774 Å² total; per-residue (Å²): 135,88,67,74,41,80,76,43,80,49,64,71,68,27,53,69,42,47,80,47,102,49,51,38,29,20,72,74,44,47,56,54,46,37,37,75,77,65,64,48,52,69,77,66,48,44,61,57,48,52,56,56,50,64,72,38,83,84,60,60,57,46,73,31,27,36,67,86,61,83,45,77,42,82,40,45,51,65,60,50,54,50,33,51,75,70,67,40,52,42,81,42,71,58,29,40,44,25,40,104

Mean predicted aligned error: 4.69 Å